Protein AF-A0A530JXI3-F1 (afdb_monomer_lite)

Radius of gyration: 14.89 Å; chains: 1; bounding box: 31×32×36 Å

Sequence (126 aa):
SLPVGVVSLAERFGGRTVTREIFAAMVDDVAGRLASFDGRDRLSHLKASPNFHLLGTSGTVTTLAGVHLDLERYDRRRVDGLWMDRDSVDRMVERLVGWDFQQRCANPCIGADRADLVLAGCAILE

Foldseek 3Di:
DQPDDLVNLCVVLNQQDAAPVSLVVLLVVLVVSCVVDDCNCVCVVVPPPPPDDDDDDDLQQQLLQCQLVQPPARDCVSRPPDDDDPVSLVVSLVVLNVDGLVRQCPRRSQHNVRSRRNSSSSSNVD

Structure (mmCIF, N/CA/C/O backbone):
data_AF-A0A530JXI3-F1
#
_entry.id   AF-A0A530JXI3-F1
#
loop_
_atom_site.group_PDB
_atom_site.id
_atom_site.type_symbol
_atom_site.label_atom_id
_atom_site.label_alt_id
_atom_site.label_comp_id
_atom_site.label_asym_id
_atom_site.label_entity_id
_atom_site.label_seq_id
_atom_site.pdbx_PDB_ins_code
_atom_site.Cartn_x
_atom_site.Cartn_y
_atom_site.Cartn_z
_atom_site.occupancy
_atom_site.B_iso_or_equiv
_atom_site.auth_seq_id
_atom_site.auth_comp_id
_atom_site.auth_asym_id
_atom_site.auth_atom_id
_atom_site.pdbx_PDB_model_num
ATOM 1 N N . SER A 1 1 ? 15.711 7.824 -6.293 1.00 84.94 1 SER A N 1
ATOM 2 C CA . SER A 1 1 ? 14.496 7.400 -5.568 1.00 84.94 1 SER A CA 1
ATOM 3 C C . SER A 1 1 ? 13.332 8.236 -6.062 1.00 84.94 1 SER A C 1
ATOM 5 O O . SER A 1 1 ? 13.562 9.358 -6.498 1.00 84.94 1 SER A O 1
ATOM 7 N N . LEU A 1 2 ? 12.109 7.704 -6.037 1.00 89.75 2 LEU A N 1
ATOM 8 C CA . LEU A 1 2 ? 10.911 8.492 -6.328 1.00 89.75 2 LEU A CA 1
ATOM 9 C C . LEU A 1 2 ? 10.551 9.308 -5.070 1.00 89.75 2 LEU A C 1
ATOM 11 O O . LEU A 1 2 ? 10.471 8.708 -3.998 1.00 89.75 2 LEU A O 1
ATOM 15 N N . PRO A 1 3 ? 10.364 10.639 -5.141 1.00 91.06 3 PRO A N 1
ATOM 16 C CA . PRO A 1 3 ? 10.062 11.470 -3.974 1.00 91.06 3 PRO A CA 1
ATOM 17 C C . PRO A 1 3 ? 8.566 11.398 -3.624 1.00 91.06 3 PRO A C 1
ATOM 19 O O . PRO A 1 3 ? 7.847 12.396 -3.653 1.00 91.06 3 PRO A O 1
ATOM 22 N N . VAL A 1 4 ? 8.073 10.188 -3.364 1.00 93.44 4 VAL A N 1
ATOM 23 C CA . VAL A 1 4 ? 6.711 9.923 -2.898 1.00 93.44 4 VAL A CA 1
ATOM 24 C C . VAL A 1 4 ? 6.738 8.733 -1.947 1.00 93.44 4 VAL A C 1
ATOM 26 O O . VAL A 1 4 ? 7.357 7.707 -2.220 1.00 93.44 4 VAL A O 1
ATOM 29 N N . GLY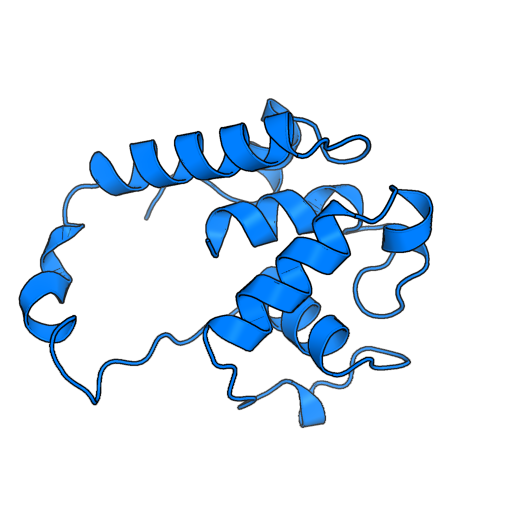 A 1 5 ? 6.083 8.894 -0.807 1.00 94.88 5 GLY A N 1
ATOM 30 C CA . GLY A 1 5 ? 5.853 7.842 0.172 1.00 94.88 5 GLY A CA 1
ATOM 31 C C . GLY A 1 5 ? 4.445 7.940 0.744 1.00 94.88 5 GLY A C 1
ATOM 32 O O . GLY A 1 5 ? 3.733 8.917 0.501 1.00 94.88 5 GLY A O 1
ATOM 33 N N . VAL A 1 6 ? 4.060 6.938 1.536 1.00 96.31 6 VAL A N 1
ATOM 34 C CA . VAL A 1 6 ? 2.694 6.821 2.075 1.00 96.31 6 VAL A CA 1
ATOM 35 C C . VAL A 1 6 ? 2.253 8.056 2.857 1.00 96.31 6 VAL A C 1
ATOM 37 O O . VAL A 1 6 ? 1.131 8.507 2.672 1.00 96.31 6 VAL A O 1
ATOM 40 N N . VAL A 1 7 ? 3.152 8.650 3.652 1.00 96.44 7 VAL A N 1
ATOM 41 C CA . VAL A 1 7 ? 2.864 9.864 4.432 1.00 96.44 7 VAL A CA 1
ATOM 42 C C . VAL A 1 7 ? 2.590 11.040 3.501 1.00 96.44 7 VAL A C 1
ATOM 44 O O . VAL A 1 7 ? 1.495 11.580 3.523 1.00 96.44 7 VAL A O 1
ATOM 47 N N . SER A 1 8 ? 3.524 11.367 2.602 1.00 97.38 8 SER A N 1
ATOM 48 C CA . SER A 1 8 ? 3.366 12.499 1.676 1.00 97.38 8 SER A CA 1
ATOM 49 C C . SER A 1 8 ? 2.142 12.381 0.761 1.00 97.38 8 SER A C 1
ATOM 51 O O . SER A 1 8 ? 1.553 13.385 0.367 1.00 97.38 8 SER A O 1
ATOM 53 N N . LEU A 1 9 ? 1.761 11.152 0.394 1.00 97.69 9 LEU A N 1
ATOM 54 C CA . LEU A 1 9 ? 0.600 10.913 -0.455 1.00 97.69 9 LEU A CA 1
ATOM 55 C C . LEU A 1 9 ? -0.700 11.054 0.356 1.00 97.69 9 LEU A C 1
ATOM 57 O O . LEU A 1 9 ? -1.621 11.734 -0.092 1.00 97.69 9 LEU A O 1
ATOM 61 N N . ALA A 1 10 ? -0.745 10.512 1.577 1.00 97.06 10 ALA A N 1
ATOM 62 C CA . ALA A 1 10 ? -1.875 10.681 2.491 1.00 97.06 10 ALA A CA 1
ATOM 63 C C . ALA A 1 10 ? -2.045 12.135 2.974 1.00 97.06 10 ALA A C 1
ATOM 65 O O . ALA A 1 10 ? -3.171 12.595 3.120 1.00 97.06 10 ALA A O 1
ATOM 66 N N . GLU A 1 11 ? -0.967 12.896 3.172 1.00 97.19 11 GLU A N 1
ATOM 67 C CA . GLU A 1 11 ? -1.037 14.330 3.499 1.00 97.19 11 GLU A CA 1
ATOM 68 C C . GLU A 1 11 ? -1.696 15.139 2.377 1.00 97.19 11 GLU A C 1
ATOM 70 O O . GLU A 1 11 ? -2.440 16.082 2.640 1.00 97.19 11 GLU A O 1
ATOM 75 N N . ARG A 1 12 ? -1.454 14.758 1.117 1.00 97.44 12 ARG A N 1
ATOM 76 C CA . ARG A 1 12 ? -2.001 15.457 -0.050 1.00 97.44 12 ARG A CA 1
ATOM 77 C C . ARG A 1 12 ? -3.462 15.116 -0.327 1.00 97.44 12 ARG A C 1
ATOM 79 O O . ARG A 1 12 ? -4.235 16.007 -0.664 1.00 97.44 12 ARG A O 1
ATOM 86 N N . PHE A 1 13 ? -3.817 13.838 -0.259 1.00 97.75 13 PHE A N 1
ATOM 87 C CA . PHE A 1 13 ? -5.141 13.350 -0.663 1.00 97.75 13 PHE A CA 1
ATOM 88 C C . PHE A 1 13 ? -6.067 13.052 0.524 1.00 97.75 13 PHE A C 1
ATOM 90 O O . PHE A 1 13 ? -7.246 12.759 0.337 1.00 97.75 13 PHE A O 1
ATOM 97 N N . GLY A 1 14 ? -5.548 13.139 1.748 1.00 95.69 14 GLY A N 1
ATOM 98 C CA . GLY A 1 14 ? -6.190 12.604 2.938 1.00 95.69 14 GLY A CA 1
ATOM 99 C C . GLY A 1 14 ? -5.975 11.094 3.075 1.00 95.69 14 GLY A C 1
ATOM 100 O O . GLY A 1 14 ? -5.519 10.405 2.165 1.00 95.69 14 GLY A O 1
ATOM 101 N N . GLY A 1 15 ? -6.317 10.574 4.253 1.00 93.69 15 GLY A N 1
ATOM 102 C CA . GLY A 1 15 ? -6.172 9.150 4.569 1.00 93.69 15 GLY A CA 1
ATOM 103 C C . GLY A 1 15 ? -7.389 8.522 5.245 1.00 93.69 15 GLY A C 1
ATOM 104 O O . GLY A 1 15 ? -7.650 7.325 5.118 1.00 93.69 15 GLY A O 1
ATOM 105 N N . ARG A 1 16 ? -8.189 9.331 5.948 1.00 95.94 16 ARG A N 1
ATOM 106 C CA . ARG A 1 16 ? -9.346 8.849 6.719 1.00 95.94 16 ARG A CA 1
ATOM 107 C C . ARG A 1 16 ? -10.562 8.593 5.836 1.00 95.94 16 ARG A C 1
ATOM 109 O O . ARG A 1 16 ? -11.146 7.521 5.915 1.00 95.94 16 ARG A O 1
ATOM 116 N N . THR A 1 17 ? -10.896 9.530 4.959 1.00 95.00 17 THR A N 1
ATOM 117 C CA . THR A 1 17 ? -12.005 9.391 4.011 1.00 95.00 17 THR A CA 1
ATOM 118 C C . THR A 1 17 ? -11.424 9.320 2.612 1.00 95.00 17 THR A C 1
ATOM 120 O O . THR A 1 17 ? -11.044 10.342 2.051 1.00 95.00 17 THR A O 1
ATOM 123 N N . VAL A 1 18 ? -11.314 8.109 2.076 1.00 97.00 18 VAL A N 1
ATOM 124 C CA . VAL A 1 18 ? -10.769 7.858 0.741 1.00 97.00 18 VAL A CA 1
ATOM 125 C C . VAL A 1 18 ? -11.860 7.163 -0.052 1.00 97.00 18 VAL A C 1
ATOM 127 O O . VAL A 1 18 ? -12.203 6.020 0.233 1.00 97.00 18 VAL A O 1
ATOM 130 N N . THR A 1 19 ? -12.455 7.883 -0.995 1.00 96.75 19 THR A N 1
ATOM 131 C CA . THR A 1 19 ? -13.411 7.302 -1.940 1.00 96.75 19 THR A CA 1
ATOM 132 C C . THR A 1 19 ? -12.660 6.615 -3.079 1.00 96.75 19 THR A C 1
ATOM 134 O O . THR A 1 19 ? -11.442 6.765 -3.210 1.00 96.75 19 THR A O 1
ATOM 137 N N . ARG A 1 20 ? -13.377 5.889 -3.942 1.00 96.56 20 ARG A N 1
ATOM 138 C CA . ARG A 1 20 ? -12.785 5.272 -5.140 1.00 96.56 20 ARG A CA 1
ATOM 139 C C . ARG A 1 20 ? -12.154 6.310 -6.063 1.00 96.56 20 ARG A C 1
ATOM 141 O O . ARG A 1 20 ? -11.095 6.061 -6.621 1.00 96.56 20 ARG A O 1
ATOM 148 N N . GLU A 1 21 ? -12.768 7.482 -6.174 1.00 97.88 21 GLU A N 1
ATOM 149 C CA . GLU A 1 21 ? -12.269 8.597 -6.979 1.00 97.88 21 GLU A CA 1
ATOM 150 C C . GLU A 1 21 ? -10.975 9.170 -6.391 1.00 97.88 21 GLU A C 1
ATOM 152 O O . GLU A 1 21 ? -10.027 9.427 -7.127 1.00 97.88 21 GLU A O 1
ATOM 157 N N . ILE A 1 22 ? -10.904 9.326 -5.062 1.00 98.06 22 ILE A N 1
ATOM 158 C CA . ILE A 1 22 ? -9.677 9.776 -4.386 1.00 98.06 22 ILE A CA 1
ATOM 159 C C . ILE A 1 22 ? -8.573 8.728 -4.542 1.00 98.06 22 ILE A C 1
ATOM 161 O O . ILE A 1 22 ? -7.434 9.083 -4.832 1.00 98.06 22 ILE A O 1
ATOM 165 N N . PHE A 1 23 ? -8.900 7.445 -4.374 1.00 98.25 23 PHE A N 1
ATOM 166 C CA . PHE A 1 23 ? -7.945 6.355 -4.553 1.00 98.25 23 PHE A CA 1
ATOM 167 C C . PHE A 1 23 ? -7.394 6.313 -5.985 1.00 98.25 23 PHE A C 1
ATOM 169 O O . PHE A 1 23 ? -6.180 6.294 -6.165 1.00 98.25 23 PHE A O 1
ATOM 176 N N . ALA A 1 24 ? -8.261 6.397 -6.998 1.00 98.12 24 ALA A N 1
ATOM 177 C CA . ALA A 1 24 ? -7.844 6.477 -8.397 1.00 98.12 24 ALA A CA 1
ATOM 178 C C . ALA A 1 24 ? -6.934 7.691 -8.652 1.00 98.12 24 ALA A C 1
ATOM 180 O O . ALA A 1 24 ? -5.892 7.557 -9.283 1.00 98.12 24 ALA A O 1
ATOM 181 N N . ALA A 1 25 ? -7.253 8.853 -8.072 1.00 98.44 25 ALA A N 1
ATOM 182 C CA . ALA A 1 25 ? -6.406 10.039 -8.183 1.00 98.44 25 ALA A CA 1
ATOM 183 C C . ALA A 1 25 ? -5.029 9.874 -7.504 1.00 98.44 25 ALA A C 1
ATOM 185 O O . ALA A 1 25 ? -4.042 10.436 -7.982 1.00 98.44 25 ALA A O 1
ATOM 186 N N . MET A 1 26 ? -4.936 9.107 -6.408 1.00 98.44 26 MET A N 1
ATOM 187 C CA . MET A 1 26 ? -3.649 8.745 -5.799 1.00 98.44 26 MET A CA 1
ATOM 188 C C . MET A 1 26 ? -2.823 7.859 -6.743 1.00 98.44 26 MET A C 1
ATOM 190 O O . MET A 1 26 ? -1.632 8.122 -6.917 1.00 98.44 26 MET A O 1
ATOM 194 N N . VAL A 1 27 ? -3.448 6.843 -7.353 1.00 98.19 27 VAL A N 1
ATOM 195 C CA . VAL A 1 27 ? -2.802 5.938 -8.323 1.00 98.19 27 VAL A CA 1
ATOM 196 C C . VAL A 1 27 ? -2.295 6.730 -9.527 1.00 98.19 27 VAL A C 1
ATOM 198 O O . VAL A 1 27 ? -1.116 6.640 -9.865 1.00 98.19 27 VAL A O 1
ATOM 201 N N . ASP A 1 28 ? -3.134 7.586 -10.114 1.00 98.38 28 ASP A N 1
ATOM 202 C CA . ASP A 1 28 ? -2.761 8.433 -11.252 1.00 98.38 28 ASP A CA 1
ATOM 203 C C . ASP A 1 28 ? -1.588 9.372 -10.919 1.00 98.38 28 ASP A C 1
ATOM 205 O O . ASP A 1 28 ? -0.686 9.562 -11.740 1.00 98.38 28 ASP A O 1
ATOM 209 N N . ASP A 1 29 ? -1.545 9.935 -9.704 1.00 97.88 29 ASP A N 1
ATOM 210 C CA . ASP A 1 29 ? -0.424 10.777 -9.268 1.00 97.88 29 ASP A CA 1
ATOM 211 C C . ASP A 1 29 ? 0.886 9.988 -9.172 1.00 97.88 29 ASP A C 1
ATOM 213 O O . ASP A 1 29 ? 1.933 10.457 -9.630 1.00 97.88 29 ASP A O 1
ATOM 217 N N . VAL A 1 30 ? 0.848 8.783 -8.596 1.00 97.44 30 VAL A N 1
ATOM 218 C CA . VAL A 1 30 ? 2.030 7.917 -8.497 1.00 97.44 30 VAL A CA 1
ATOM 219 C C . VAL A 1 30 ? 2.475 7.451 -9.884 1.00 97.44 30 VAL A C 1
ATOM 221 O O . VAL A 1 30 ? 3.665 7.548 -10.202 1.00 97.44 30 VAL A O 1
ATOM 224 N N . ALA A 1 31 ? 1.539 7.025 -10.734 1.00 96.38 31 ALA A N 1
ATOM 225 C CA . ALA A 1 31 ? 1.800 6.616 -12.108 1.00 96.38 31 ALA A CA 1
ATOM 226 C C . ALA A 1 31 ? 2.428 7.755 -12.925 1.00 96.38 31 ALA A C 1
ATOM 228 O O . ALA A 1 31 ? 3.428 7.543 -13.614 1.00 96.38 31 ALA A O 1
ATOM 229 N N . GLY A 1 32 ? 1.922 8.985 -12.786 1.00 96.38 32 GLY A N 1
ATOM 230 C CA . GLY A 1 32 ? 2.498 10.175 -13.413 1.00 96.38 32 GLY A CA 1
ATOM 231 C C . GLY A 1 32 ? 3.939 10.438 -12.967 1.00 96.38 32 GLY A C 1
ATOM 232 O O . GLY A 1 32 ? 4.821 10.674 -13.797 1.00 96.38 32 GLY A O 1
ATOM 233 N N . ARG A 1 33 ? 4.223 10.315 -11.664 1.00 95.31 33 ARG A N 1
ATOM 234 C CA . ARG A 1 33 ? 5.591 10.455 -11.132 1.00 95.31 33 ARG A CA 1
ATOM 235 C C . ARG A 1 33 ? 6.521 9.366 -11.661 1.00 95.31 33 ARG A C 1
ATOM 237 O O . ARG A 1 33 ? 7.643 9.681 -12.058 1.00 95.31 33 ARG A O 1
ATOM 244 N N . LEU A 1 34 ? 6.070 8.110 -11.696 1.00 93.19 34 LEU A N 1
ATOM 245 C CA . LEU A 1 34 ? 6.818 6.983 -12.265 1.00 93.19 34 LEU A CA 1
ATOM 246 C C . LEU A 1 34 ? 7.087 7.184 -13.760 1.00 93.19 34 LEU A C 1
ATOM 248 O O . LEU A 1 34 ? 8.197 6.924 -14.225 1.00 93.19 34 LEU A O 1
ATOM 252 N N . ALA A 1 35 ? 6.109 7.703 -14.503 1.00 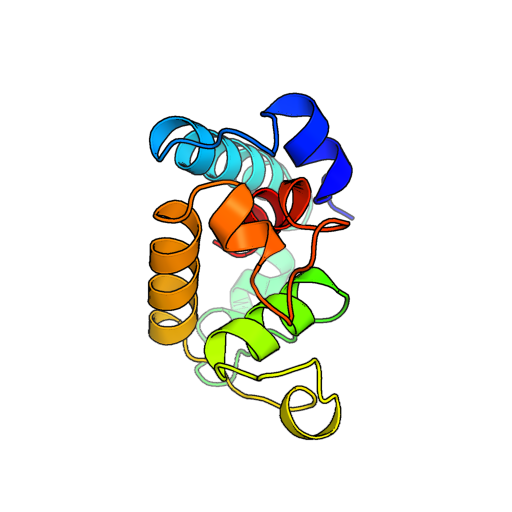92.94 35 ALA A N 1
ATOM 253 C CA . ALA A 1 35 ? 6.271 8.045 -15.909 1.00 92.94 35 ALA A CA 1
ATOM 254 C C . ALA A 1 35 ? 7.318 9.152 -16.104 1.00 92.94 35 ALA A C 1
ATOM 256 O O . ALA A 1 35 ? 8.095 9.087 -17.052 1.00 92.94 35 ALA A O 1
ATOM 257 N N . SER A 1 36 ? 7.411 10.125 -15.195 1.00 92.50 36 SER A N 1
ATOM 258 C CA . SER A 1 36 ? 8.456 11.161 -15.227 1.00 92.50 36 SER A CA 1
ATOM 259 C C . SER A 1 36 ? 9.805 10.738 -14.628 1.00 92.50 36 SER A C 1
ATOM 261 O O . SER A 1 36 ? 10.751 11.519 -14.660 1.00 92.50 36 SER A O 1
ATOM 263 N N . PHE A 1 37 ? 9.917 9.535 -14.054 1.00 93.38 37 PHE A N 1
ATOM 264 C CA . PHE A 1 37 ? 11.112 9.133 -13.316 1.00 93.38 37 PHE A CA 1
ATOM 265 C C . PHE A 1 37 ? 12.275 8.764 -14.245 1.00 93.38 37 PHE A C 1
ATOM 267 O O . PHE A 1 37 ? 12.188 7.833 -15.056 1.00 93.38 37 PHE A O 1
ATOM 274 N N . ASP A 1 38 ? 13.409 9.437 -14.050 1.00 90.88 38 ASP A N 1
ATOM 275 C CA . ASP A 1 38 ? 14.649 9.149 -14.764 1.00 90.88 38 ASP A CA 1
ATOM 276 C C . ASP A 1 38 ? 15.133 7.723 -14.476 1.00 90.88 38 ASP A C 1
ATOM 278 O O . ASP A 1 38 ? 15.581 7.376 -13.380 1.00 90.88 38 ASP A O 1
ATOM 282 N N . GLY A 1 39 ? 15.067 6.872 -15.501 1.00 86.75 39 GLY A N 1
ATOM 283 C CA . GLY A 1 39 ? 15.447 5.466 -15.408 1.00 86.75 39 GLY A CA 1
ATOM 284 C C . GLY A 1 39 ? 14.290 4.485 -15.211 1.00 86.75 39 GLY A C 1
ATOM 285 O O . GLY A 1 39 ? 14.562 3.309 -14.968 1.00 86.75 39 GLY A O 1
ATOM 286 N N . ARG A 1 40 ? 13.029 4.908 -15.384 1.00 87.62 40 ARG A N 1
ATOM 287 C CA . ARG A 1 40 ? 11.855 4.006 -15.426 1.00 87.62 40 ARG A CA 1
ATOM 288 C C . ARG A 1 40 ? 12.021 2.817 -16.394 1.00 87.62 40 ARG A C 1
ATOM 290 O O . ARG A 1 40 ? 11.517 1.724 -16.142 1.00 87.62 40 ARG A O 1
ATOM 297 N N . ASP A 1 41 ? 12.789 3.015 -17.467 1.00 89.12 41 ASP A N 1
ATOM 298 C CA . ASP A 1 41 ? 13.007 2.025 -18.526 1.00 89.12 41 ASP A CA 1
ATOM 299 C C . ASP A 1 41 ? 14.244 1.140 -18.284 1.00 89.12 41 ASP A C 1
ATOM 301 O O . ASP A 1 41 ? 14.504 0.224 -19.063 1.00 89.12 41 ASP A O 1
ATOM 305 N N . ARG A 1 42 ? 14.987 1.334 -17.181 1.00 87.31 42 ARG A N 1
ATOM 306 C CA . ARG A 1 42 ? 16.209 0.559 -16.870 1.00 87.31 42 ARG A CA 1
ATOM 307 C C . ARG A 1 42 ? 15.967 -0.945 -16.787 1.00 87.31 42 ARG A C 1
ATOM 309 O O . ARG A 1 42 ? 16.858 -1.717 -17.115 1.00 87.31 42 ARG A O 1
ATOM 316 N N . LEU A 1 43 ? 14.771 -1.353 -16.369 1.00 84.94 43 LEU A N 1
ATOM 317 C CA . LEU A 1 43 ? 14.381 -2.759 -16.234 1.00 84.94 43 LEU A CA 1
ATOM 318 C C . LEU A 1 43 ? 13.474 -3.239 -17.378 1.00 84.94 43 LEU A C 1
ATOM 320 O O . LEU A 1 43 ? 12.975 -4.358 -17.323 1.00 84.94 43 LEU A O 1
ATOM 324 N N . SER A 1 44 ? 13.244 -2.422 -18.415 1.00 86.12 44 SER A N 1
ATOM 325 C CA . SER A 1 44 ? 12.343 -2.755 -19.536 1.00 86.12 44 SER A CA 1
ATOM 326 C C . SER A 1 44 ? 12.692 -4.088 -20.208 1.00 86.12 44 SER A C 1
ATOM 328 O O . SER A 1 44 ? 11.802 -4.891 -20.468 1.00 86.12 44 SER A O 1
ATOM 330 N N . HIS A 1 45 ? 13.986 -4.364 -20.385 1.00 84.62 45 HIS A N 1
ATOM 331 C CA . HIS A 1 45 ? 14.503 -5.613 -20.949 1.00 84.62 45 HIS A CA 1
ATOM 332 C C . HIS A 1 45 ? 14.232 -6.856 -20.081 1.00 84.62 45 HIS A C 1
ATOM 334 O O . HIS A 1 45 ? 14.251 -7.970 -20.596 1.00 84.62 45 HIS A O 1
ATOM 340 N N . LEU A 1 46 ? 13.963 -6.684 -18.781 1.00 84.94 46 LEU A N 1
ATOM 341 C CA . LEU A 1 46 ? 13.633 -7.777 -17.861 1.00 84.94 46 LEU A CA 1
ATOM 342 C C . LEU A 1 46 ? 12.125 -7.973 -17.706 1.00 84.94 46 LEU A C 1
ATOM 344 O O . LEU A 1 46 ? 11.704 -9.084 -17.407 1.00 84.94 46 LEU A O 1
ATOM 348 N N . LYS A 1 47 ? 11.307 -6.936 -17.937 1.00 79.44 47 LYS A N 1
ATOM 349 C CA . LYS A 1 47 ? 9.848 -6.984 -17.722 1.00 79.44 47 LYS A CA 1
ATOM 350 C C . LYS A 1 47 ? 9.141 -8.079 -18.529 1.00 79.44 47 LYS A C 1
ATOM 352 O O . LYS A 1 47 ? 8.133 -8.597 -18.070 1.00 79.44 47 LYS A O 1
ATOM 357 N N . ALA A 1 48 ? 9.652 -8.423 -19.712 1.00 78.88 48 ALA A N 1
ATOM 358 C CA . ALA A 1 48 ? 9.083 -9.476 -20.558 1.00 78.88 48 ALA A CA 1
ATOM 359 C C . ALA A 1 48 ? 9.527 -10.898 -20.157 1.00 78.88 48 ALA A C 1
ATOM 361 O O . ALA A 1 48 ? 9.062 -11.875 -20.740 1.00 78.88 48 ALA A O 1
ATOM 362 N N . SER A 1 49 ? 10.441 -11.029 -19.190 1.00 86.81 49 SER A N 1
ATOM 363 C CA . SER A 1 49 ? 10.923 -12.326 -18.723 1.00 86.81 49 SER A CA 1
ATOM 364 C C . SER A 1 49 ? 9.906 -12.976 -17.779 1.00 86.81 49 SER A C 1
ATOM 366 O O . SER A 1 49 ? 9.483 -12.328 -16.820 1.00 86.81 49 SER A O 1
ATOM 368 N N . PRO A 1 50 ? 9.579 -14.272 -17.950 1.00 82.81 50 PRO A N 1
ATOM 369 C CA . PRO A 1 50 ? 8.737 -15.002 -16.999 1.00 82.81 50 PRO A CA 1
ATOM 370 C C . PRO A 1 50 ? 9.390 -15.152 -15.612 1.00 82.81 50 PRO A C 1
ATOM 372 O O . PRO A 1 50 ? 8.707 -15.467 -14.645 1.00 82.81 50 PRO A O 1
ATOM 375 N N . ASN A 1 51 ? 10.698 -14.890 -15.507 1.00 87.06 51 ASN A N 1
ATOM 376 C CA . ASN A 1 51 ? 11.469 -14.955 -14.262 1.00 87.06 51 ASN A CA 1
ATOM 377 C C . ASN A 1 51 ? 11.642 -13.578 -13.597 1.00 87.06 51 ASN A C 1
ATOM 379 O O . ASN A 1 51 ? 12.529 -13.393 -12.761 1.00 87.06 51 ASN A O 1
ATOM 383 N N . PHE A 1 52 ? 10.867 -12.575 -14.017 1.00 89.50 52 PHE A N 1
ATOM 384 C CA . PHE A 1 52 ? 10.872 -11.266 -13.381 1.00 89.50 52 PHE A CA 1
ATOM 385 C C . PHE A 1 52 ? 9.934 -11.265 -12.174 1.00 89.50 52 PHE A C 1
ATOM 387 O O . PHE A 1 52 ? 8.732 -11.496 -12.298 1.00 89.50 52 PHE A O 1
ATOM 394 N N . HIS A 1 53 ? 10.489 -10.970 -11.002 1.00 90.12 53 HIS A N 1
ATOM 395 C CA . HIS A 1 53 ? 9.748 -10.921 -9.747 1.00 90.12 53 HIS A CA 1
ATOM 396 C C . HIS A 1 53 ? 10.011 -9.600 -9.028 1.00 90.12 53 HIS A C 1
ATOM 398 O O . HIS A 1 53 ? 11.105 -9.037 -9.109 1.00 90.12 53 HIS A O 1
ATOM 404 N N . LEU A 1 54 ? 9.002 -9.116 -8.308 1.00 91.19 54 LEU A N 1
ATOM 405 C CA . LEU A 1 54 ? 9.105 -7.934 -7.462 1.00 91.19 54 LEU A CA 1
ATOM 406 C C . LEU A 1 54 ? 9.244 -8.367 -6.005 1.00 91.19 54 LEU A C 1
ATOM 408 O O . LEU A 1 54 ? 8.468 -9.185 -5.517 1.00 91.19 54 LEU A O 1
ATOM 412 N N . LEU A 1 55 ? 10.224 -7.794 -5.307 1.00 93.44 55 LEU A N 1
ATOM 413 C CA . LEU A 1 55 ? 10.402 -7.990 -3.873 1.00 93.44 55 LEU A CA 1
ATOM 414 C C . LEU A 1 55 ? 9.866 -6.769 -3.125 1.00 93.44 55 LEU A C 1
ATOM 416 O O . LEU A 1 55 ? 10.480 -5.701 -3.133 1.00 93.44 55 LEU A O 1
ATOM 420 N N . GLY A 1 56 ? 8.727 -6.937 -2.458 1.00 92.50 56 GLY A N 1
ATOM 421 C CA . GLY A 1 56 ? 8.211 -5.948 -1.521 1.00 92.50 56 GLY A CA 1
ATOM 422 C C . GLY A 1 56 ? 9.003 -5.970 -0.213 1.00 92.50 56 GLY A C 1
ATOM 423 O O . GLY A 1 56 ? 9.220 -7.028 0.371 1.00 92.50 56 GLY A O 1
ATOM 424 N N . THR A 1 57 ? 9.389 -4.797 0.293 1.00 93.25 57 THR A N 1
ATOM 425 C CA . THR A 1 57 ? 9.968 -4.646 1.638 1.00 93.25 57 THR A CA 1
ATOM 426 C C . THR A 1 57 ? 9.294 -3.499 2.399 1.00 93.25 57 THR A C 1
ATOM 428 O O . THR A 1 57 ? 8.632 -2.656 1.796 1.00 93.25 57 THR A O 1
ATOM 431 N N . SER A 1 58 ? 9.494 -3.438 3.722 1.00 89.94 58 SER A N 1
ATOM 432 C CA . SER A 1 58 ? 8.950 -2.408 4.629 1.00 89.94 58 SER A CA 1
ATOM 433 C C . SER A 1 58 ? 7.468 -2.571 5.010 1.00 89.94 58 SER A C 1
ATOM 435 O O . SER A 1 58 ? 6.810 -3.553 4.676 1.00 89.94 58 SER A O 1
ATOM 437 N N . GLY A 1 59 ? 6.968 -1.625 5.807 1.00 92.50 59 GLY A N 1
ATOM 438 C CA . GLY A 1 59 ? 5.707 -1.713 6.535 1.00 92.50 59 GLY A CA 1
ATOM 439 C C . GLY A 1 59 ? 4.463 -1.850 5.661 1.00 92.50 59 GLY A C 1
ATOM 440 O O . GLY A 1 59 ? 3.562 -2.580 6.052 1.00 92.50 59 GLY A O 1
ATOM 441 N N . THR A 1 60 ? 4.382 -1.184 4.507 1.00 92.06 60 THR A N 1
ATOM 442 C CA . THR A 1 60 ? 3.186 -1.228 3.645 1.00 92.06 60 THR A CA 1
ATOM 443 C C . THR A 1 60 ? 2.900 -2.647 3.177 1.00 92.06 60 THR A C 1
ATOM 445 O O . THR A 1 60 ? 1.882 -3.228 3.534 1.00 92.06 60 THR A O 1
ATOM 448 N N . VAL A 1 61 ? 3.837 -3.242 2.443 1.00 92.69 61 VAL A N 1
ATOM 449 C CA . VAL A 1 61 ? 3.663 -4.578 1.865 1.00 92.69 61 VAL A CA 1
ATOM 450 C C . VAL A 1 61 ? 3.543 -5.667 2.932 1.00 92.69 61 VAL A C 1
ATOM 452 O O . VAL A 1 61 ? 2.777 -6.604 2.744 1.00 92.69 61 VAL A O 1
ATOM 455 N N . THR A 1 62 ? 4.208 -5.535 4.088 1.00 94.38 62 THR A N 1
ATOM 456 C CA . THR A 1 62 ? 4.056 -6.507 5.187 1.00 94.38 62 THR A CA 1
ATOM 457 C C . THR A 1 62 ? 2.708 -6.390 5.898 1.00 94.38 62 THR A C 1
ATOM 459 O O . THR A 1 62 ? 2.174 -7.395 6.364 1.00 94.38 62 THR A O 1
ATOM 462 N N . THR A 1 63 ? 2.116 -5.191 5.940 1.00 94.38 63 THR A N 1
ATOM 463 C CA . THR A 1 63 ? 0.726 -4.990 6.396 1.00 94.38 63 THR A CA 1
ATOM 464 C C . THR A 1 63 ? -0.243 -5.673 5.459 1.00 94.38 63 THR A C 1
ATOM 466 O O . THR A 1 63 ? -1.099 -6.431 5.901 1.00 94.38 63 THR A O 1
ATOM 469 N N . LEU A 1 64 ? -0.082 -5.406 4.165 1.00 93.44 64 LEU A N 1
ATOM 470 C CA . LEU A 1 64 ? -0.914 -5.952 3.108 1.00 93.44 64 LEU A CA 1
ATOM 471 C C . LEU A 1 64 ? -0.847 -7.484 3.091 1.00 93.44 64 LEU A C 1
ATOM 473 O O . LEU A 1 64 ? -1.884 -8.134 3.089 1.00 93.44 64 LEU A O 1
ATOM 477 N N . ALA A 1 65 ? 0.340 -8.069 3.245 1.00 95.12 65 ALA A N 1
ATOM 478 C CA . ALA A 1 65 ? 0.500 -9.509 3.435 1.00 95.12 65 ALA A CA 1
ATOM 479 C C . ALA A 1 65 ? -0.280 -10.041 4.654 1.00 95.12 65 ALA A C 1
ATOM 481 O O . ALA A 1 65 ? -0.975 -11.050 4.553 1.00 95.12 65 ALA A O 1
ATOM 482 N N . GLY A 1 66 ? -0.216 -9.355 5.801 1.00 95.56 66 GLY A N 1
ATOM 483 C CA . GLY A 1 66 ? -0.985 -9.734 6.992 1.00 95.56 66 GLY A CA 1
ATOM 484 C C . GLY A 1 66 ? -2.502 -9.652 6.788 1.00 95.56 66 GLY A C 1
ATOM 485 O O . GLY A 1 66 ? -3.233 -10.539 7.224 1.00 95.56 66 GLY A O 1
ATOM 486 N N . VAL A 1 67 ? -2.968 -8.628 6.069 1.00 94.75 67 VAL A N 1
ATOM 487 C CA . VAL A 1 67 ? -4.376 -8.458 5.677 1.00 94.75 67 VAL A CA 1
ATOM 488 C C . VAL A 1 67 ? -4.813 -9.555 4.703 1.00 94.75 67 VAL A C 1
ATOM 490 O O . VAL A 1 67 ? -5.896 -10.118 4.862 1.00 94.75 67 VAL A O 1
ATOM 493 N N . HIS A 1 68 ? -3.990 -9.872 3.704 1.00 94.38 68 HIS A N 1
ATOM 494 C CA . HIS A 1 68 ? -4.245 -10.928 2.725 1.00 94.38 68 HIS A CA 1
ATOM 495 C C . HIS A 1 68 ? -4.363 -12.308 3.385 1.00 94.38 68 HIS A C 1
ATOM 497 O O . HIS A 1 68 ? -5.254 -13.080 3.045 1.00 94.38 68 HIS A O 1
ATOM 503 N N . LEU A 1 69 ? -3.506 -12.593 4.368 1.00 95.69 69 LEU A N 1
ATOM 504 C CA . LEU A 1 69 ? -3.513 -13.837 5.141 1.00 95.69 69 LEU A CA 1
ATOM 505 C C . LEU A 1 69 ? -4.580 -13.892 6.247 1.00 95.69 69 LEU A C 1
ATOM 507 O O . LEU A 1 69 ? -4.637 -14.897 6.961 1.00 95.69 69 LEU A O 1
ATOM 511 N N . ASP A 1 70 ? -5.365 -12.821 6.405 1.00 95.12 70 ASP A N 1
ATOM 512 C CA . ASP A 1 70 ? -6.398 -12.651 7.432 1.00 95.12 70 ASP A CA 1
ATOM 513 C C . ASP A 1 70 ? -5.884 -12.958 8.850 1.00 95.12 70 ASP A C 1
ATOM 515 O O . ASP A 1 70 ? -6.465 -13.727 9.615 1.00 95.12 70 ASP A O 1
ATOM 519 N N . LEU A 1 71 ? -4.709 -12.415 9.191 1.00 96.94 71 LEU A N 1
ATOM 520 C CA . LEU A 1 71 ? -4.081 -12.700 10.479 1.00 96.94 71 LEU A CA 1
ATOM 521 C C . LEU A 1 71 ? -4.782 -11.961 11.629 1.00 96.94 71 LEU A C 1
ATOM 523 O O . LEU A 1 71 ? -4.951 -10.742 11.588 1.00 96.94 71 LEU A O 1
ATOM 527 N N . GLU A 1 72 ? -5.032 -12.673 12.730 1.00 95.38 72 GLU A N 1
ATOM 528 C CA . GLU A 1 72 ? -5.531 -12.098 13.994 1.00 95.38 72 GLU A CA 1
ATOM 529 C C . GLU A 1 72 ? -4.535 -11.138 14.671 1.00 95.38 72 GLU A C 1
ATOM 531 O O . GLU A 1 72 ? -4.893 -10.393 15.579 1.00 95.38 72 GLU A O 1
ATOM 536 N N . ARG A 1 73 ? -3.264 -11.174 14.257 1.00 94.69 73 ARG A N 1
ATOM 537 C CA . ARG A 1 73 ? -2.192 -10.232 14.606 1.00 94.69 73 ARG A CA 1
ATOM 538 C C . ARG A 1 73 ? -1.024 -10.422 13.646 1.00 94.69 73 ARG A C 1
ATOM 540 O O . ARG A 1 73 ? -0.853 -11.508 13.095 1.00 94.69 73 ARG A O 1
ATOM 547 N N . TYR A 1 74 ? -0.166 -9.415 13.513 1.00 94.94 74 TYR A N 1
ATOM 548 C CA . TYR A 1 74 ? 1.048 -9.542 12.707 1.00 94.94 74 TYR A CA 1
ATOM 549 C C . TYR A 1 74 ? 1.925 -10.726 13.168 1.00 94.94 74 TYR A C 1
ATOM 551 O O . TYR A 1 74 ? 2.393 -10.756 14.308 1.00 94.94 74 TYR A O 1
ATOM 559 N N . ASP A 1 75 ? 2.174 -11.689 12.271 1.00 96.50 75 ASP A N 1
ATOM 560 C CA . ASP A 1 75 ? 3.131 -12.785 12.469 1.00 96.50 75 ASP A CA 1
ATOM 561 C C . ASP A 1 75 ? 4.152 -12.793 11.332 1.00 96.50 75 ASP A C 1
ATOM 563 O O . ASP A 1 75 ? 3.882 -13.244 10.216 1.00 96.50 75 ASP A O 1
ATOM 567 N N . ARG A 1 76 ? 5.363 -12.323 11.644 1.00 95.69 76 ARG A N 1
ATOM 568 C CA . ARG A 1 76 ? 6.481 -12.254 10.698 1.00 95.69 76 ARG A CA 1
ATOM 569 C C . ARG A 1 76 ? 6.770 -13.596 10.024 1.00 95.69 76 ARG A C 1
ATOM 571 O O . ARG A 1 76 ? 7.109 -13.608 8.850 1.00 95.69 76 ARG A O 1
ATOM 578 N N . ARG A 1 77 ? 6.613 -14.724 10.724 1.00 97.00 77 ARG A N 1
ATOM 579 C CA . ARG A 1 77 ? 6.926 -16.060 10.180 1.00 97.00 77 ARG A CA 1
ATOM 580 C C . ARG A 1 77 ? 5.967 -16.478 9.069 1.00 97.00 77 ARG A C 1
ATOM 582 O O . ARG A 1 77 ? 6.304 -17.351 8.282 1.00 97.00 77 ARG A O 1
ATOM 589 N N . ARG A 1 78 ? 4.769 -15.886 9.043 1.00 96.81 78 ARG A N 1
ATOM 590 C CA . ARG A 1 78 ? 3.773 -16.102 7.989 1.00 96.81 78 ARG A CA 1
ATOM 591 C C . ARG A 1 78 ? 3.913 -15.101 6.841 1.00 96.81 78 ARG A C 1
ATOM 593 O O . ARG A 1 78 ? 3.503 -15.412 5.732 1.00 96.81 78 ARG A O 1
ATOM 600 N N . VAL A 1 79 ? 4.449 -13.913 7.122 1.00 97.12 79 VAL A N 1
ATOM 601 C CA . VAL A 1 79 ? 4.580 -12.808 6.159 1.00 97.12 79 VAL A CA 1
ATOM 602 C C . VAL A 1 79 ? 5.888 -12.879 5.368 1.00 97.12 79 VAL A C 1
ATOM 604 O O . VAL A 1 79 ? 5.885 -12.662 4.158 1.00 97.12 79 VAL A O 1
ATOM 607 N N . ASP A 1 80 ? 7.009 -13.173 6.024 1.00 96.12 80 ASP A N 1
ATOM 608 C CA . ASP A 1 80 ? 8.313 -13.239 5.365 1.00 96.12 80 ASP A CA 1
ATOM 609 C C . ASP A 1 80 ? 8.337 -14.364 4.320 1.00 96.12 80 ASP A C 1
ATOM 611 O O . ASP A 1 80 ? 8.062 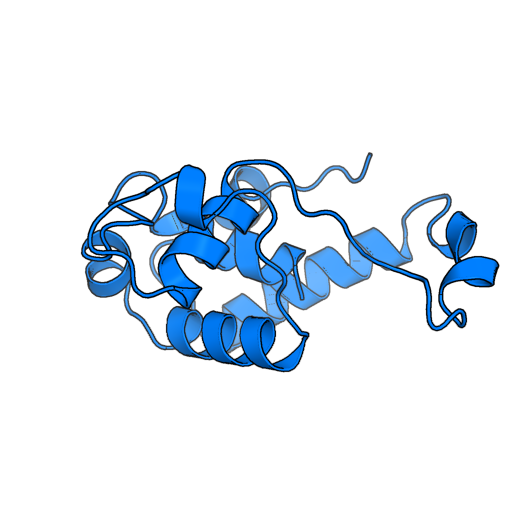-15.523 4.626 1.00 96.12 80 ASP A O 1
ATOM 615 N N . GLY A 1 81 ? 8.700 -14.020 3.081 1.00 95.38 81 GLY A N 1
ATOM 616 C CA . GLY A 1 81 ? 8.764 -14.975 1.971 1.00 95.38 81 GLY A CA 1
ATOM 617 C C . GLY A 1 81 ? 7.403 -15.359 1.385 1.00 95.38 81 GLY A C 1
ATOM 618 O O . GLY A 1 81 ? 7.351 -16.246 0.532 1.00 95.38 81 GLY A O 1
ATOM 619 N N . LEU A 1 82 ? 6.316 -14.704 1.812 1.00 96.31 82 LEU A N 1
ATOM 620 C CA . LEU A 1 82 ? 5.003 -14.879 1.203 1.00 96.31 82 LEU A CA 1
ATOM 621 C C . LEU A 1 82 ? 5.051 -14.484 -0.278 1.00 96.31 82 LEU A C 1
ATOM 623 O O . LEU A 1 82 ? 5.464 -13.380 -0.632 1.00 96.31 82 LEU A O 1
ATOM 627 N N . TRP A 1 83 ? 4.564 -15.384 -1.125 1.00 94.94 83 TRP A N 1
ATOM 628 C CA . TRP A 1 83 ? 4.286 -15.094 -2.524 1.00 94.94 83 TRP A CA 1
ATOM 629 C C . TRP A 1 83 ? 2.846 -14.621 -2.670 1.00 94.94 83 TRP A C 1
ATOM 631 O O . TRP A 1 83 ? 1.931 -15.226 -2.115 1.00 94.94 83 TRP A O 1
ATOM 641 N N . MET A 1 84 ? 2.656 -13.552 -3.435 1.00 92.44 84 MET A N 1
ATOM 642 C CA . MET A 1 84 ? 1.342 -13.039 -3.804 1.00 92.44 84 MET A CA 1
ATOM 643 C C . MET A 1 84 ? 1.313 -12.839 -5.313 1.00 92.44 84 MET A C 1
ATOM 645 O O . MET A 1 84 ? 2.237 -12.253 -5.883 1.00 92.44 84 MET A O 1
ATOM 649 N N . ASP A 1 85 ? 0.267 -13.348 -5.954 1.00 92.06 85 ASP A N 1
ATOM 650 C CA . ASP A 1 85 ? -0.024 -13.022 -7.344 1.00 92.06 85 ASP A CA 1
ATOM 651 C C . ASP A 1 85 ? -0.721 -11.659 -7.449 1.00 92.06 85 ASP A C 1
ATOM 653 O O . ASP A 1 85 ? -1.170 -11.082 -6.454 1.00 92.06 85 ASP A O 1
ATOM 657 N N . ARG A 1 86 ? -0.786 -11.137 -8.678 1.00 89.88 86 ARG A N 1
ATOM 658 C CA . ARG A 1 86 ? -1.462 -9.873 -8.985 1.00 89.88 86 ARG A CA 1
ATOM 659 C C . ARG A 1 86 ? -2.907 -9.893 -8.494 1.00 89.88 86 ARG A C 1
ATOM 661 O O . ARG A 1 86 ? -3.289 -9.029 -7.721 1.00 89.88 86 ARG A O 1
ATOM 668 N N . ASP A 1 87 ? -3.670 -10.921 -8.852 1.00 92.88 87 ASP A N 1
ATOM 669 C CA . 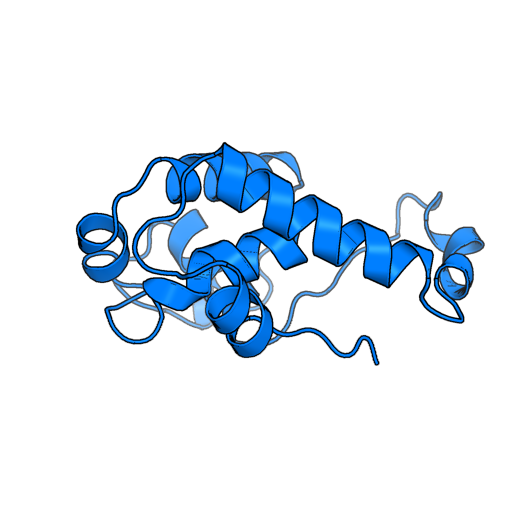ASP A 1 87 ? -5.093 -10.984 -8.518 1.00 92.88 87 ASP A CA 1
ATOM 670 C C . ASP A 1 87 ? -5.345 -10.956 -6.998 1.00 92.88 87 ASP A C 1
ATOM 672 O O . ASP A 1 87 ? -6.368 -10.457 -6.531 1.00 92.88 87 ASP A O 1
ATOM 676 N N . SER A 1 88 ? -4.430 -11.504 -6.195 1.00 91.94 88 SER A N 1
ATOM 677 C CA . SER A 1 88 ? -4.486 -11.453 -4.733 1.00 91.94 88 SER A CA 1
ATOM 678 C C . SER A 1 88 ? -4.219 -10.063 -4.181 1.00 91.94 88 SER A C 1
ATOM 680 O O . SER A 1 88 ? -4.850 -9.689 -3.188 1.00 91.94 88 SER A O 1
ATOM 682 N N . VAL A 1 89 ? -3.306 -9.317 -4.805 1.00 91.62 89 VAL A N 1
ATOM 683 C CA . VAL A 1 89 ? -3.073 -7.905 -4.493 1.00 91.62 89 VAL A CA 1
ATOM 684 C C . VAL A 1 89 ? -4.317 -7.098 -4.852 1.00 91.62 89 VAL A C 1
ATOM 686 O O . VAL A 1 89 ? -4.888 -6.477 -3.957 1.00 91.62 89 VAL A O 1
ATOM 689 N N . ASP A 1 90 ? -4.811 -7.216 -6.085 1.00 92.19 90 ASP A N 1
ATOM 690 C CA . ASP A 1 90 ? -5.962 -6.463 -6.593 1.00 92.19 90 ASP A CA 1
ATOM 691 C C . ASP A 1 90 ? -7.211 -6.692 -5.714 1.00 92.19 90 ASP A C 1
ATOM 693 O O . ASP A 1 90 ? -7.857 -5.748 -5.259 1.00 92.19 90 ASP A O 1
ATOM 697 N N . ARG A 1 91 ? -7.524 -7.954 -5.368 1.00 92.88 91 ARG A N 1
ATOM 698 C CA . ARG A 1 91 ? -8.650 -8.289 -4.465 1.00 92.88 91 ARG A CA 1
ATOM 699 C C . ARG A 1 91 ? -8.502 -7.672 -3.077 1.00 92.88 91 ARG A C 1
ATOM 701 O O . ARG A 1 91 ? -9.490 -7.269 -2.461 1.00 92.88 91 ARG A O 1
ATOM 708 N N . MET A 1 92 ? -7.285 -7.661 -2.544 1.00 93.62 92 MET A N 1
ATOM 709 C CA . MET A 1 92 ? -7.009 -7.104 -1.225 1.00 93.62 92 MET A CA 1
ATOM 710 C C . MET A 1 92 ? -7.131 -5.578 -1.242 1.00 93.62 92 MET A C 1
ATOM 712 O O . MET A 1 92 ? -7.735 -5.026 -0.322 1.00 93.62 92 MET A O 1
ATOM 716 N N . VAL A 1 93 ? -6.594 -4.913 -2.267 1.00 94.38 93 VAL A N 1
ATOM 717 C CA . VAL A 1 93 ? -6.717 -3.463 -2.457 1.00 94.38 93 VAL A CA 1
ATOM 718 C C . VAL A 1 93 ? -8.188 -3.077 -2.592 1.00 94.38 93 VAL A C 1
ATOM 720 O O . VAL A 1 93 ? -8.660 -2.222 -1.847 1.00 94.38 93 VAL A O 1
ATOM 723 N N . GLU A 1 94 ? -8.944 -3.779 -3.434 1.00 94.31 94 GLU A N 1
ATOM 724 C CA . GLU A 1 94 ? -10.376 -3.547 -3.632 1.00 94.31 94 GLU A CA 1
ATOM 725 C C . GLU A 1 94 ? -11.175 -3.692 -2.325 1.00 94.31 94 GLU A C 1
ATOM 727 O O . GLU A 1 94 ? -12.023 -2.856 -1.999 1.00 94.31 94 GLU A O 1
ATOM 732 N N . ARG A 1 95 ? -10.852 -4.705 -1.507 1.00 94.62 95 ARG A N 1
ATOM 733 C CA . ARG A 1 95 ? -11.451 -4.872 -0.174 1.00 94.62 95 ARG A CA 1
ATOM 734 C C . ARG A 1 95 ? -11.134 -3.692 0.748 1.00 94.62 95 ARG A C 1
ATOM 736 O O . ARG A 1 95 ? -12.024 -3.235 1.459 1.00 94.62 95 ARG A O 1
ATOM 743 N N . LEU A 1 96 ? -9.891 -3.206 0.744 1.00 95.69 96 LEU A N 1
ATOM 744 C CA . LEU A 1 96 ? -9.460 -2.081 1.580 1.00 95.69 96 LEU A CA 1
ATOM 745 C C . LEU A 1 96 ? -10.097 -0.758 1.150 1.00 95.69 96 LEU A C 1
ATOM 747 O O . LEU A 1 96 ? -10.464 0.036 2.012 1.00 95.69 96 LEU A O 1
ATOM 751 N N . VAL A 1 97 ? -10.251 -0.523 -0.155 1.00 96.19 97 VAL A N 1
ATOM 752 C CA . VAL A 1 97 ? -10.946 0.658 -0.697 1.00 96.19 97 VAL A CA 1
ATOM 753 C C . VAL A 1 97 ? -12.429 0.647 -0.311 1.00 96.19 97 VAL A C 1
ATOM 755 O O . VAL A 1 97 ? -13.024 1.702 -0.106 1.00 96.19 97 VAL A O 1
ATOM 758 N N . GLY A 1 98 ? -13.023 -0.538 -0.156 1.00 96.06 98 GLY A N 1
ATOM 759 C CA . GLY A 1 98 ? -14.383 -0.704 0.356 1.00 96.06 98 GLY A CA 1
ATOM 760 C C . GLY A 1 98 ? -14.546 -0.492 1.867 1.00 96.06 98 GLY A C 1
ATOM 761 O O . GLY A 1 98 ? -15.683 -0.471 2.338 1.00 96.06 98 GLY A O 1
ATOM 762 N N . TRP A 1 99 ? -13.460 -0.356 2.637 1.00 97.12 99 TRP A N 1
ATOM 763 C CA . TRP A 1 99 ? -13.519 -0.159 4.087 1.00 97.12 99 TRP A CA 1
ATOM 764 C C . TRP A 1 99 ? -13.540 1.315 4.486 1.00 97.12 99 TRP A C 1
ATOM 766 O O . TRP A 1 99 ? -12.737 2.134 4.029 1.00 97.12 99 TRP A O 1
ATOM 776 N N . ASP A 1 100 ? -14.384 1.637 5.461 1.00 96.62 100 ASP A N 1
ATOM 777 C CA . ASP A 1 100 ? -14.297 2.908 6.164 1.00 96.62 100 ASP A CA 1
ATOM 778 C C . ASP A 1 100 ? -13.051 2.976 7.075 1.00 96.62 100 ASP A C 1
ATOM 780 O O . ASP A 1 100 ? -12.260 2.035 7.219 1.00 96.62 100 ASP A O 1
ATOM 784 N N . PHE A 1 101 ? -12.825 4.145 7.674 1.00 97.62 101 PHE A N 1
ATOM 785 C CA . PHE A 1 101 ? -11.681 4.353 8.559 1.00 97.62 101 PHE A CA 1
ATOM 786 C C . PHE A 1 101 ? -11.712 3.453 9.804 1.00 97.62 101 PHE A C 1
ATOM 788 O O . PHE A 1 101 ? -10.666 2.967 10.224 1.00 97.62 101 PHE A O 1
ATOM 795 N N . GLN A 1 102 ? -12.886 3.213 10.394 1.00 98.00 102 GLN A N 1
ATOM 796 C CA . GLN A 1 102 ? -13.008 2.410 11.614 1.00 98.00 102 GLN A CA 1
ATOM 797 C C . GLN A 1 102 ? -12.757 0.930 11.335 1.00 98.00 102 GLN A C 1
ATOM 799 O O . GLN A 1 102 ? -12.064 0.275 12.109 1.00 98.00 102 GLN A O 1
ATOM 804 N N . GLN A 1 103 ? -13.237 0.421 10.203 1.00 97.69 103 GLN A N 1
ATOM 805 C CA . GLN A 1 103 ? -12.948 -0.931 9.732 1.00 97.69 103 GLN A CA 1
ATOM 806 C C . GLN A 1 103 ? -11.443 -1.135 9.516 1.00 97.69 103 GLN A C 1
ATOM 808 O O . GLN A 1 103 ? -10.891 -2.148 9.946 1.00 97.69 103 GLN A O 1
ATOM 813 N N . ARG A 1 104 ? -10.747 -0.145 8.934 1.00 97.81 104 ARG A N 1
ATOM 814 C CA . ARG A 1 104 ? -9.279 -0.172 8.802 1.00 97.81 104 ARG A CA 1
ATOM 815 C C . ARG A 1 104 ? -8.571 -0.143 10.157 1.00 97.81 104 ARG A C 1
ATOM 817 O O . ARG A 1 104 ? -7.669 -0.947 10.369 1.00 97.81 104 ARG A O 1
ATOM 824 N N . CYS A 1 105 ? -8.995 0.718 11.083 1.00 97.94 105 CYS A N 1
ATOM 825 C CA . CYS A 1 105 ? -8.454 0.761 12.447 1.00 97.94 105 CYS A CA 1
ATOM 826 C C . CYS A 1 105 ? -8.635 -0.565 13.196 1.00 97.94 105 CYS A C 1
ATOM 828 O O . CYS A 1 105 ? -7.745 -0.973 13.940 1.00 97.94 105 CYS A O 1
ATOM 830 N N . ALA A 1 106 ? -9.783 -1.220 13.008 1.00 97.44 106 ALA A N 1
ATOM 831 C CA . ALA A 1 106 ? -10.131 -2.470 13.671 1.00 97.44 106 ALA A CA 1
ATOM 832 C C . ALA A 1 106 ? -9.366 -3.682 13.120 1.00 97.44 106 ALA A C 1
ATOM 834 O O . ALA A 1 106 ? -9.333 -4.726 13.771 1.00 97.44 106 ALA A O 1
ATOM 835 N N . ASN A 1 107 ? -8.742 -3.571 11.942 1.00 97.62 107 ASN A N 1
ATOM 836 C CA . ASN A 1 107 ? -7.956 -4.664 11.393 1.00 97.62 107 ASN A CA 1
ATOM 837 C C . ASN A 1 107 ? -6.660 -4.872 12.210 1.00 97.62 107 ASN A C 1
ATOM 839 O O . ASN A 1 107 ? -5.849 -3.943 12.297 1.00 97.62 107 ASN A O 1
ATOM 843 N N . PRO A 1 108 ? -6.394 -6.088 12.729 1.00 95.69 108 PRO A N 1
ATOM 844 C CA . PRO A 1 108 ? -5.251 -6.342 13.611 1.00 95.69 108 PRO A CA 1
ATOM 845 C C . PRO A 1 108 ? -3.864 -6.132 12.988 1.00 95.69 108 PRO A C 1
ATOM 847 O O . PRO A 1 108 ? -2.883 -5.972 13.713 1.00 95.69 108 PRO A O 1
ATOM 850 N N . CYS A 1 109 ? -3.751 -6.160 11.658 1.00 96.31 109 CYS A N 1
ATOM 851 C CA . CYS A 1 109 ? -2.484 -5.942 10.956 1.00 96.31 109 CYS A CA 1
ATOM 852 C C . CYS A 1 109 ? -2.251 -4.471 10.584 1.00 96.31 109 CYS A C 1
ATOM 854 O O . CYS A 1 109 ? -1.098 -4.053 10.420 1.00 96.31 109 CYS A O 1
ATOM 856 N N . ILE A 1 110 ? -3.326 -3.690 10.448 1.00 96.94 110 ILE A N 1
ATOM 857 C CA . ILE A 1 110 ? -3.267 -2.269 10.091 1.00 96.94 110 ILE A CA 1
ATOM 858 C C . ILE A 1 110 ? -3.125 -1.427 11.361 1.00 96.94 110 ILE A C 1
ATOM 860 O O . ILE A 1 110 ? -2.113 -0.743 11.521 1.00 96.94 110 ILE A O 1
ATOM 864 N N . GLY A 1 111 ? -4.102 -1.524 12.269 1.00 96.06 111 GLY A N 1
ATOM 865 C CA . GLY A 1 111 ? -4.187 -0.712 13.482 1.00 96.06 111 GLY A CA 1
ATOM 866 C C . GLY A 1 111 ? -4.459 0.775 13.220 1.00 96.06 111 GLY A C 1
ATOM 867 O O . GLY A 1 111 ? -4.381 1.266 12.093 1.00 96.06 111 GLY A O 1
ATOM 868 N N . ALA A 1 112 ? -4.773 1.517 14.284 1.00 95.44 112 ALA A N 1
ATOM 869 C CA . ALA A 1 112 ? -5.117 2.939 14.192 1.00 95.44 112 ALA A CA 1
ATOM 870 C C . ALA A 1 112 ? -3.977 3.805 13.624 1.00 95.44 112 ALA A C 1
ATOM 872 O O . ALA A 1 112 ? -4.242 4.696 12.821 1.00 95.44 112 ALA A O 1
ATOM 873 N N . ASP A 1 113 ? -2.724 3.494 13.971 1.00 93.38 113 ASP A N 1
ATOM 874 C CA . ASP A 1 113 ? -1.535 4.265 13.572 1.00 93.38 113 ASP A CA 1
ATOM 875 C C . ASP A 1 113 ? -1.247 4.231 12.064 1.00 93.38 113 ASP A C 1
ATOM 877 O O . ASP A 1 113 ? -0.457 5.030 11.565 1.00 93.38 113 ASP A O 1
ATOM 881 N N . ARG A 1 114 ? -1.832 3.272 11.330 1.00 95.69 114 ARG A N 1
ATOM 882 C CA . ARG A 1 114 ? -1.630 3.127 9.878 1.00 95.69 114 ARG A CA 1
ATOM 883 C C . ARG A 1 114 ? -2.920 3.131 9.073 1.00 95.69 114 ARG A C 1
ATOM 885 O O . ARG A 1 114 ? -2.864 3.019 7.847 1.00 95.69 114 ARG A O 1
ATOM 892 N N . ALA A 1 115 ? -4.072 3.258 9.724 1.00 97.12 115 ALA A N 1
ATOM 893 C CA . ALA A 1 115 ? -5.370 3.197 9.063 1.00 97.12 115 ALA A CA 1
ATOM 894 C C . ALA A 1 115 ? -5.558 4.315 8.031 1.00 97.12 115 ALA A C 1
ATOM 896 O O . ALA A 1 115 ? -6.191 4.096 7.000 1.00 97.12 115 ALA A O 1
ATOM 897 N N . ASP A 1 116 ? -4.984 5.491 8.269 1.00 96.94 116 ASP A N 1
ATOM 898 C CA . ASP A 1 116 ? -4.981 6.627 7.348 1.00 96.94 116 ASP A CA 1
ATOM 899 C C . 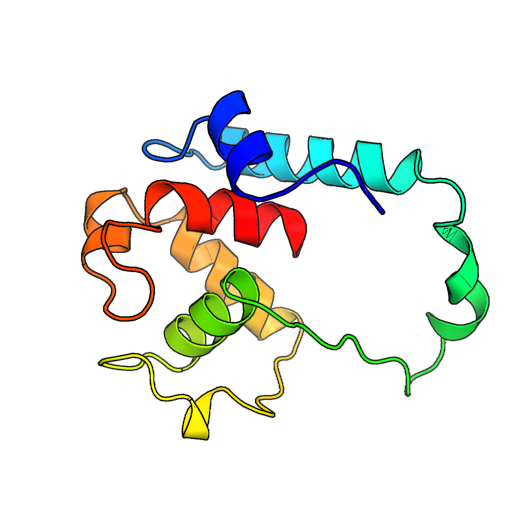ASP A 1 116 ? -3.920 6.507 6.241 1.00 96.94 116 ASP A C 1
ATOM 901 O O . ASP A 1 116 ? -4.087 7.079 5.169 1.00 96.94 116 ASP A O 1
ATOM 905 N N . LEU A 1 117 ? -2.868 5.716 6.443 1.00 97.44 117 LEU A N 1
ATOM 906 C CA . LEU A 1 117 ? -1.778 5.552 5.475 1.00 97.44 117 LEU A CA 1
ATOM 907 C C . LEU A 1 117 ? -1.954 4.351 4.536 1.00 97.44 117 LEU A C 1
ATOM 909 O O . LEU A 1 117 ? -1.369 4.324 3.453 1.00 97.44 117 LEU A O 1
ATOM 913 N N . VAL A 1 118 ? -2.724 3.334 4.936 1.00 97.25 118 VAL A N 1
ATOM 914 C CA . VAL A 1 118 ? -2.763 2.041 4.230 1.00 97.25 118 VAL A CA 1
ATOM 915 C C . VAL A 1 118 ? -3.228 2.159 2.775 1.00 97.25 118 VAL A C 1
ATOM 917 O O . VAL A 1 118 ? -2.652 1.507 1.906 1.00 97.25 118 VAL A O 1
ATOM 920 N N . LEU A 1 119 ? -4.201 3.029 2.480 1.00 97.69 119 LEU A N 1
ATOM 921 C CA . LEU A 1 119 ? -4.701 3.224 1.114 1.00 97.69 119 LEU A CA 1
ATOM 922 C C . LEU A 1 119 ? -3.716 3.996 0.234 1.00 97.69 119 LEU A C 1
ATOM 924 O O . LEU A 1 119 ? -3.542 3.639 -0.924 1.00 97.69 119 LEU A O 1
ATOM 928 N N . ALA A 1 120 ? -2.978 4.958 0.791 1.00 97.69 120 ALA A N 1
ATOM 929 C CA . ALA A 1 120 ? -1.857 5.574 0.083 1.00 97.69 120 ALA A CA 1
ATOM 930 C C . ALA A 1 120 ? -0.758 4.543 -0.237 1.00 97.69 120 ALA A C 1
ATOM 932 O O . ALA A 1 120 ? -0.139 4.585 -1.295 1.00 97.69 120 ALA A O 1
ATOM 933 N N . GLY A 1 121 ? -0.532 3.581 0.662 1.00 96.38 121 GLY A N 1
ATOM 934 C CA . GLY A 1 121 ? 0.350 2.444 0.411 1.00 96.38 121 GLY A CA 1
ATOM 935 C C . GLY A 1 121 ? -0.134 1.520 -0.704 1.00 96.38 121 GLY A C 1
ATOM 936 O O . GLY A 1 121 ? 0.681 1.095 -1.517 1.00 96.38 121 GLY A O 1
ATOM 937 N N . CYS A 1 122 ? -1.439 1.2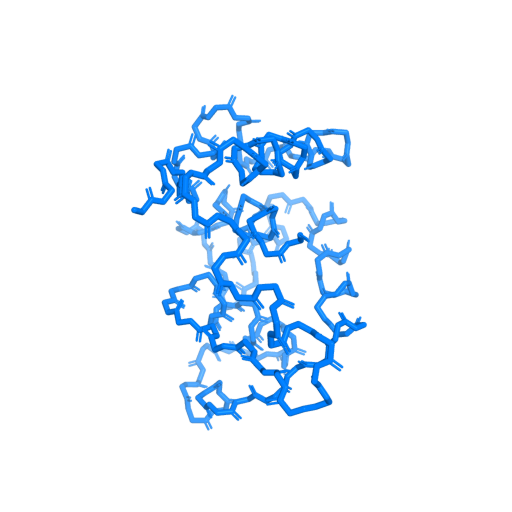49 -0.762 1.00 96.19 122 CYS A N 1
ATOM 938 C CA . CYS A 1 122 ? -2.050 0.490 -1.854 1.00 96.19 122 CYS A CA 1
ATOM 939 C C . CYS A 1 122 ? -1.889 1.224 -3.190 1.00 96.19 122 CYS A C 1
ATOM 941 O O . CYS A 1 122 ? -1.459 0.618 -4.158 1.00 96.19 122 CYS A O 1
ATOM 943 N N . ALA A 1 123 ? -2.115 2.539 -3.219 1.00 96.88 123 ALA A N 1
ATOM 944 C CA . ALA A 1 123 ? -1.984 3.338 -4.436 1.00 96.88 123 ALA A CA 1
ATOM 945 C C . ALA A 1 123 ? -0.549 3.405 -4.994 1.00 96.88 123 ALA A C 1
ATOM 947 O O . ALA A 1 123 ? -0.363 3.707 -6.163 1.00 96.88 123 ALA A O 1
ATOM 948 N N . ILE A 1 124 ? 0.472 3.151 -4.165 1.00 95.38 124 ILE A N 1
ATOM 949 C CA . ILE A 1 124 ? 1.869 3.035 -4.618 1.00 95.38 124 ILE A CA 1
ATOM 950 C C . ILE A 1 124 ? 2.165 1.647 -5.211 1.00 95.38 124 ILE A C 1
ATOM 952 O O . ILE A 1 124 ? 3.125 1.499 -5.966 1.00 95.38 124 ILE A O 1
ATOM 956 N N . LEU A 1 125 ? 1.401 0.629 -4.809 1.00 91.44 125 LEU A N 1
ATOM 957 C CA . LEU A 1 125 ? 1.586 -0.754 -5.241 1.00 91.44 125 LEU A CA 1
ATOM 958 C C . LEU A 1 125 ? 0.891 -1.055 -6.579 1.00 91.44 125 LEU A C 1
ATOM 960 O O . LEU A 1 125 ? 1.415 -1.880 -7.328 1.00 91.44 125 LEU A O 1
ATOM 964 N N . GLU A 1 126 ? -0.247 -0.406 -6.838 1.00 89.19 126 GLU A N 1
ATOM 965 C CA . GLU A 1 126 ? -1.004 -0.456 -8.104 1.00 89.19 126 GLU A CA 1
ATOM 966 C C . GLU A 1 126 ? -0.225 0.163 -9.279 1.00 89.19 126 GLU A C 1
ATOM 968 O O . GLU A 1 126 ? -0.121 -0.509 -10.335 1.00 89.19 126 GLU A O 1
#

Secondary structure (DSSP, 8-state):
--S--HHHHHHHH-SSS--HHHHHHHHHHHHHHHHTSTTTTTTHHHHT-TT------SHHHHHHHHHHTT-SS--HHHHTT----HHHHHHHHHHHHT--HHHHHHSTTT-HHHHTTHHHHHHHH-

pLDDT: mean 94.1, std 3.99, range [78.88, 98.44]